Protein AF-A0A925MI12-F1 (afdb_monomer_lite)

Radius of gyration: 15.96 Å; chains: 1; bounding box: 32×65×27 Å

Secondary structure (DSSP, 8-state):
--------------------S--S-EEEEESS-GGGHHHHHHHHHTTT-EEEEESS-PPTTHHHH--SEEEEEEEGGG--HHHHHHHHHHSPTT-EEEEESS--HHHHHHHHHTS--

Structure (mmCIF, N/CA/C/O backbone):
data_AF-A0A925MI12-F1
#
_entry.id   AF-A0A925MI12-F1
#
loop_
_atom_site.group_PDB
_atom_site.id
_atom_site.type_symbol
_atom_site.label_atom_id
_atom_site.label_alt_id
_atom_site.label_comp_id
_atom_site.label_asym_id
_atom_site.label_entity_id
_atom_site.label_seq_id
_atom_site.pdbx_PDB_ins_code
_atom_site.Cartn_x
_atom_site.Cartn_y
_atom_site.Cartn_z
_atom_site.occupancy
_atom_site.B_iso_or_equiv
_atom_site.auth_seq_id
_atom_site.auth_comp_id
_atom_site.auth_asym_id
_atom_site.auth_atom_id
_atom_site.pdbx_PDB_model_num
ATOM 1 N N . MET A 1 1 ? -19.297 45.835 -1.738 1.00 40.88 1 MET A N 1
ATOM 2 C CA . MET A 1 1 ? -19.182 45.313 -3.117 1.00 40.88 1 MET A CA 1
ATOM 3 C C . MET A 1 1 ? -18.433 43.993 -3.062 1.00 40.88 1 MET A C 1
ATOM 5 O O . MET A 1 1 ? -17.304 43.965 -2.598 1.00 40.88 1 MET A O 1
ATOM 9 N N . ALA A 1 2 ? -19.106 42.905 -3.426 1.00 43.75 2 ALA A N 1
ATOM 10 C CA . ALA A 1 2 ? -18.567 41.550 -3.458 1.00 43.75 2 ALA A CA 1
ATOM 11 C C . ALA A 1 2 ? -17.749 41.309 -4.733 1.00 43.75 2 ALA A C 1
ATOM 13 O O . ALA A 1 2 ? -18.173 41.789 -5.781 1.00 43.75 2 ALA A O 1
ATOM 14 N N . LYS A 1 3 ? -16.688 40.487 -4.659 1.00 47.16 3 LYS A N 1
ATOM 15 C CA . LYS A 1 3 ? -16.430 39.408 -5.632 1.00 47.16 3 LYS A CA 1
ATOM 16 C C . LYS A 1 3 ? -15.765 38.210 -4.946 1.00 47.16 3 LYS A C 1
ATOM 18 O O . LYS A 1 3 ? -14.666 38.288 -4.413 1.00 47.16 3 LYS A O 1
ATOM 23 N N . HIS A 1 4 ? -16.522 37.127 -4.980 1.00 42.31 4 HIS A N 1
ATOM 24 C CA . HIS A 1 4 ? -16.215 35.738 -4.679 1.00 42.31 4 HIS A CA 1
ATOM 25 C C . HIS A 1 4 ? -15.677 35.092 -5.972 1.00 42.31 4 HIS A C 1
ATOM 27 O O . HIS A 1 4 ? -16.233 35.392 -7.026 1.00 42.31 4 HIS A O 1
ATOM 33 N N . SER A 1 5 ? -14.645 34.242 -5.912 1.00 37.91 5 SER A N 1
ATOM 34 C CA . SER A 1 5 ? -14.412 33.101 -6.834 1.00 37.91 5 SER A CA 1
ATOM 35 C C . SER A 1 5 ? -13.151 32.358 -6.352 1.00 37.91 5 SER A C 1
ATOM 37 O O . SER A 1 5 ? -12.083 32.957 -6.332 1.00 37.91 5 SER A O 1
ATOM 39 N N . THR A 1 6 ? -13.170 31.163 -5.754 1.00 38.53 6 THR A N 1
ATOM 40 C CA . THR A 1 6 ? -13.709 29.853 -6.179 1.00 38.53 6 THR A CA 1
ATOM 41 C C . THR A 1 6 ? -12.855 29.176 -7.265 1.00 38.53 6 THR A C 1
ATOM 43 O O . THR A 1 6 ? -12.992 29.497 -8.436 1.00 38.53 6 THR A O 1
ATOM 46 N N . VAL A 1 7 ? -12.042 28.210 -6.788 1.00 40.47 7 VAL A N 1
ATOM 47 C CA . VAL A 1 7 ? -11.799 26.831 -7.287 1.00 40.47 7 VAL A CA 1
ATOM 48 C C . VAL A 1 7 ? -11.032 26.636 -8.601 1.00 40.47 7 VAL A C 1
ATOM 50 O O . VAL A 1 7 ? -11.469 27.092 -9.639 1.00 40.47 7 VAL A O 1
ATOM 53 N N . GLU A 1 8 ? -9.971 25.814 -8.546 1.00 33.16 8 GLU A N 1
ATOM 54 C CA . GLU A 1 8 ? -9.841 24.579 -9.349 1.00 33.16 8 GLU A CA 1
ATOM 55 C C . GLU A 1 8 ? -8.686 23.699 -8.821 1.00 33.16 8 GLU A C 1
ATOM 57 O O . GLU A 1 8 ? -7.564 23.688 -9.325 1.00 33.16 8 GLU A O 1
ATOM 62 N N . SER A 1 9 ? -8.970 22.926 -7.764 1.00 38.19 9 SER A N 1
ATOM 63 C CA . SER A 1 9 ? -8.133 21.786 -7.374 1.00 38.19 9 SER A CA 1
ATOM 64 C C . SER A 1 9 ? -8.285 20.692 -8.426 1.00 38.19 9 SER A C 1
ATOM 66 O O . SER A 1 9 ? -9.321 20.034 -8.540 1.00 38.19 9 SER A O 1
ATOM 68 N N . LYS A 1 10 ? -7.240 20.556 -9.237 1.00 39.16 10 LYS A N 1
ATOM 69 C CA . LYS A 1 10 ? -7.145 19.662 -10.385 1.00 39.16 10 LYS A CA 1
ATOM 70 C C . LYS A 1 10 ? -7.321 18.203 -9.949 1.00 39.16 10 LYS A C 1
ATOM 72 O O . LYS A 1 10 ? -6.531 17.666 -9.177 1.00 39.16 10 LYS A O 1
ATOM 77 N N . ARG A 1 11 ? -8.386 17.594 -10.473 1.00 43.22 11 ARG A N 1
ATOM 78 C CA . ARG A 1 11 ? -8.730 16.169 -10.406 1.00 43.22 11 ARG A CA 1
ATOM 79 C C . ARG A 1 11 ? -7.493 15.301 -10.666 1.00 43.22 11 ARG A C 1
ATOM 81 O O . ARG A 1 11 ? -6.863 15.450 -11.709 1.00 43.22 11 ARG A O 1
ATOM 88 N N . HIS A 1 12 ? -7.207 14.362 -9.768 1.00 34.22 12 HIS A N 1
ATOM 89 C CA . HIS A 1 12 ? -6.374 13.202 -10.079 1.00 34.22 12 HIS A CA 1
ATOM 90 C C . HIS A 1 12 ? -7.066 11.927 -9.587 1.00 34.22 12 HIS A C 1
ATOM 92 O O . HIS A 1 12 ? -6.869 11.471 -8.471 1.00 34.22 12 HIS A O 1
ATOM 98 N N . ILE A 1 13 ? -7.954 11.445 -10.458 1.00 40.94 13 ILE A N 1
ATOM 99 C CA . ILE A 1 13 ? -8.268 10.044 -10.758 1.00 40.94 13 ILE A CA 1
ATOM 100 C C . ILE A 1 13 ? -8.131 9.066 -9.577 1.00 40.94 13 ILE A C 1
ATOM 102 O O . ILE A 1 13 ? -7.149 8.333 -9.456 1.00 40.94 13 ILE A O 1
ATOM 106 N N . ASP A 1 14 ? -9.181 8.985 -8.762 1.00 38.44 14 ASP A N 1
ATOM 107 C CA . ASP A 1 14 ? -9.481 7.785 -7.988 1.00 38.44 14 ASP A CA 1
ATOM 108 C C . ASP A 1 14 ? -9.663 6.626 -8.971 1.00 38.44 14 ASP A C 1
ATOM 110 O O . ASP A 1 14 ? -10.659 6.534 -9.693 1.00 38.44 14 ASP A O 1
ATOM 114 N N . GLY A 1 15 ? -8.644 5.773 -9.059 1.00 36.94 15 GLY A N 1
ATOM 115 C CA . GLY A 1 15 ? -8.635 4.605 -9.924 1.00 36.94 15 GLY A CA 1
ATOM 116 C C . GLY A 1 15 ? -9.695 3.594 -9.500 1.00 36.94 15 GLY A C 1
ATOM 117 O O . GLY A 1 15 ? -9.385 2.627 -8.806 1.00 36.94 15 GLY A O 1
ATOM 118 N N . ASN A 1 16 ? -10.926 3.794 -9.960 1.00 51.47 16 ASN A N 1
ATOM 119 C CA . ASN A 1 16 ? -11.918 2.745 -10.090 1.00 51.47 16 ASN A CA 1
ATOM 120 C C . ASN A 1 16 ? -11.479 1.809 -11.223 1.00 51.47 16 ASN A C 1
ATOM 122 O O . ASN A 1 16 ? -11.429 2.215 -12.382 1.00 51.47 16 ASN A O 1
ATOM 126 N N . VAL A 1 17 ? -11.169 0.559 -10.891 1.00 46.41 17 VAL A N 1
ATOM 127 C CA . VAL A 1 17 ? -11.264 -0.545 -11.847 1.00 46.41 17 VAL A CA 1
ATOM 128 C C . VAL A 1 17 ? -12.181 -1.569 -11.207 1.00 46.41 17 VAL A C 1
ATOM 130 O O . VAL A 1 17 ? -11.818 -2.227 -10.237 1.00 46.41 17 VAL A O 1
ATOM 133 N N . ALA A 1 18 ? -13.395 -1.623 -11.743 1.00 51.47 18 ALA A N 1
ATOM 134 C CA . ALA A 1 18 ? -14.336 -2.703 -11.542 1.00 51.47 18 ALA A CA 1
ATOM 135 C C . ALA A 1 18 ? -13.819 -3.972 -12.238 1.00 51.47 18 ALA A C 1
ATOM 137 O O . ALA A 1 18 ? -13.269 -3.898 -13.336 1.00 51.47 18 ALA A O 1
ATOM 138 N N . GLY A 1 19 ? -14.045 -5.130 -11.623 1.00 34.16 19 GLY A N 1
ATOM 139 C CA . GLY A 1 19 ? -13.794 -6.429 -12.242 1.00 34.16 19 GLY A CA 1
ATOM 140 C C . GLY A 1 19 ? -14.038 -7.565 -11.260 1.00 34.16 19 GLY A C 1
ATOM 141 O O . GLY A 1 19 ? -13.115 -8.017 -10.597 1.00 34.16 19 GLY A O 1
ATOM 142 N N . GLY A 1 20 ? -15.298 -7.988 -11.138 1.00 40.94 20 GLY A N 1
ATOM 143 C CA . GLY A 1 20 ? -15.710 -9.098 -10.285 1.00 40.94 20 GLY A CA 1
ATOM 144 C C . GLY A 1 20 ? -15.021 -10.408 -10.672 1.00 40.94 20 GLY A C 1
ATOM 145 O O . GLY A 1 20 ? -15.228 -10.938 -11.757 1.00 40.94 20 GLY A O 1
ATOM 146 N N . GLY A 1 21 ? -14.226 -10.919 -9.741 1.00 35.25 21 GLY A N 1
ATOM 147 C CA . GLY A 1 21 ? -13.589 -12.231 -9.746 1.00 35.25 21 GLY A CA 1
ATOM 148 C C . GLY A 1 21 ? -12.824 -12.333 -8.434 1.00 35.25 21 GLY A C 1
ATOM 149 O O . GLY A 1 21 ? -11.765 -11.734 -8.323 1.00 35.25 21 GLY A O 1
ATOM 150 N N . GLY A 1 22 ? -13.429 -12.956 -7.416 1.00 43.25 22 GLY A N 1
ATOM 151 C CA . GLY A 1 22 ? -13.081 -12.825 -5.990 1.00 43.25 22 GLY A CA 1
ATOM 152 C C . GLY A 1 22 ? -11.592 -12.630 -5.686 1.00 43.25 22 GLY A C 1
ATOM 153 O O . GLY A 1 22 ? -10.845 -13.601 -5.576 1.00 43.25 22 GLY A O 1
ATOM 154 N N . ALA A 1 23 ? -11.170 -11.372 -5.530 1.00 57.53 23 ALA A N 1
ATOM 155 C CA . ALA A 1 23 ? -9.812 -11.050 -5.122 1.00 57.53 23 ALA A CA 1
ATOM 156 C C . ALA A 1 23 ? -9.578 -11.590 -3.707 1.00 57.53 23 ALA A C 1
ATOM 158 O O . ALA A 1 23 ? -10.408 -11.403 -2.815 1.00 57.53 23 ALA A O 1
ATOM 159 N N . LYS A 1 24 ? -8.425 -12.230 -3.484 1.00 69.88 24 LYS A N 1
ATOM 160 C CA . LYS A 1 24 ? -8.057 -12.812 -2.177 1.00 69.88 24 LYS A CA 1
ATOM 161 C C . LYS A 1 24 ? -7.882 -11.749 -1.076 1.00 69.88 24 LYS A C 1
ATOM 163 O O . LYS A 1 24 ? -7.766 -12.072 0.105 1.00 69.88 24 LYS A O 1
ATOM 168 N N . GLY A 1 25 ? -7.859 -10.473 -1.453 1.00 81.56 25 GLY A N 1
ATOM 169 C CA . GLY A 1 25 ? -7.745 -9.322 -0.568 1.00 81.56 25 GLY A CA 1
ATOM 170 C C . GLY A 1 25 ? -7.099 -8.131 -1.269 1.00 81.56 25 GLY A C 1
ATOM 171 O O . GLY A 1 25 ? -6.734 -8.192 -2.445 1.00 81.56 25 GLY A O 1
ATOM 172 N N . ALA A 1 26 ? -6.941 -7.043 -0.525 1.00 86.75 26 ALA A N 1
ATOM 173 C CA . ALA A 1 26 ? -6.282 -5.825 -0.962 1.00 86.75 26 ALA A CA 1
ATOM 174 C C . ALA A 1 26 ? -4.888 -5.693 -0.336 1.00 86.75 26 ALA A C 1
ATOM 176 O O . ALA A 1 26 ? -4.681 -5.970 0.846 1.00 86.75 26 ALA A O 1
ATOM 177 N N . VAL A 1 27 ? -3.946 -5.210 -1.136 1.00 88.19 27 VAL A N 1
ATOM 178 C CA . VAL A 1 27 ? -2.634 -4.736 -0.713 1.00 88.19 27 VAL A CA 1
ATOM 179 C C . VAL A 1 27 ? -2.648 -3.218 -0.733 1.00 88.19 27 VAL A C 1
ATOM 181 O O . VAL A 1 27 ? -2.976 -2.592 -1.744 1.00 88.19 27 VAL A O 1
ATOM 184 N N . ILE A 1 28 ? -2.242 -2.623 0.380 1.00 88.88 28 ILE A N 1
ATOM 185 C CA . ILE A 1 28 ? -2.088 -1.179 0.500 1.00 88.88 28 ILE A CA 1
ATOM 186 C C . ILE A 1 28 ? -0.615 -0.840 0.314 1.00 88.88 28 ILE A C 1
ATOM 188 O O . ILE A 1 28 ? 0.236 -1.434 0.965 1.00 88.88 28 ILE A O 1
ATOM 192 N N . VAL A 1 29 ? -0.299 0.124 -0.543 1.00 88.62 29 VAL A N 1
ATOM 193 C CA . VAL A 1 29 ? 1.048 0.696 -0.660 1.00 88.62 29 VAL A CA 1
ATOM 194 C C . VAL A 1 29 ? 0.969 2.164 -0.277 1.00 88.62 29 VAL A C 1
ATOM 196 O O . VAL A 1 29 ? 0.104 2.878 -0.783 1.00 88.62 29 VAL A O 1
ATOM 199 N N . VAL A 1 30 ? 1.855 2.619 0.606 1.00 87.44 30 VAL A N 1
ATOM 200 C CA . VAL A 1 30 ? 1.900 4.011 1.064 1.00 87.44 30 VAL A CA 1
ATOM 201 C C . VAL A 1 30 ? 3.264 4.632 0.806 1.00 87.44 30 VAL A C 1
ATOM 203 O O . VAL A 1 30 ? 4.292 4.065 1.180 1.00 87.44 30 VAL A O 1
ATOM 206 N N . GLY A 1 31 ? 3.252 5.819 0.203 1.00 82.31 31 GLY A N 1
ATOM 207 C CA . GLY A 1 31 ? 4.431 6.538 -0.266 1.00 82.31 31 GLY A CA 1
ATOM 208 C C . GLY A 1 31 ? 4.883 6.111 -1.664 1.00 82.31 31 GLY A C 1
ATOM 209 O O . GLY A 1 31 ? 4.421 5.119 -2.216 1.00 82.31 31 GLY A O 1
ATOM 210 N N . GLY A 1 32 ? 5.828 6.862 -2.228 1.00 73.00 32 GLY A N 1
ATOM 211 C CA . GLY A 1 32 ? 6.287 6.708 -3.611 1.00 73.00 32 GLY A CA 1
ATOM 212 C C . GLY A 1 32 ? 5.952 7.937 -4.452 1.00 73.00 32 GLY A C 1
ATOM 213 O O . GLY A 1 32 ? 5.610 8.984 -3.913 1.00 73.00 32 GLY A O 1
ATOM 214 N N . SER A 1 33 ? 6.091 7.816 -5.771 1.00 66.19 33 SER A N 1
ATOM 215 C CA . SER A 1 33 ? 5.722 8.850 -6.739 1.00 66.19 33 SER A CA 1
ATOM 216 C C . SER A 1 33 ? 4.792 8.262 -7.802 1.00 66.19 33 SER A C 1
ATOM 218 O O . SER A 1 33 ? 4.958 7.108 -8.215 1.00 66.19 33 SER A O 1
ATOM 220 N N . GLY A 1 34 ? 3.808 9.046 -8.249 1.00 63.50 34 GLY A N 1
ATOM 221 C CA . GLY A 1 34 ? 2.676 8.595 -9.071 1.00 63.50 34 GLY A CA 1
ATOM 222 C C . GLY A 1 34 ? 3.000 7.913 -10.397 1.00 63.50 34 GLY A C 1
ATOM 223 O O . GLY A 1 34 ? 2.127 7.278 -10.983 1.00 63.50 34 GLY A O 1
ATOM 224 N N . GLY A 1 35 ? 4.261 7.925 -10.831 1.00 73.69 35 GLY A N 1
ATOM 225 C CA . GLY A 1 35 ? 4.730 7.168 -11.993 1.00 73.69 35 GLY A CA 1
ATOM 226 C C . GLY A 1 35 ? 4.821 5.646 -11.796 1.00 73.69 35 GLY A C 1
ATOM 227 O O . GLY A 1 35 ? 5.065 4.933 -12.767 1.00 73.69 35 GLY A O 1
ATOM 228 N N . MET A 1 36 ? 4.650 5.124 -10.573 1.00 79.69 36 MET A N 1
ATOM 229 C CA . MET A 1 36 ? 4.837 3.690 -10.282 1.00 79.69 36 MET A CA 1
ATOM 230 C C . MET A 1 36 ? 3.542 2.913 -10.013 1.00 79.69 36 MET A C 1
ATOM 232 O O . MET A 1 36 ? 3.571 1.683 -9.985 1.00 79.69 36 MET A O 1
ATOM 236 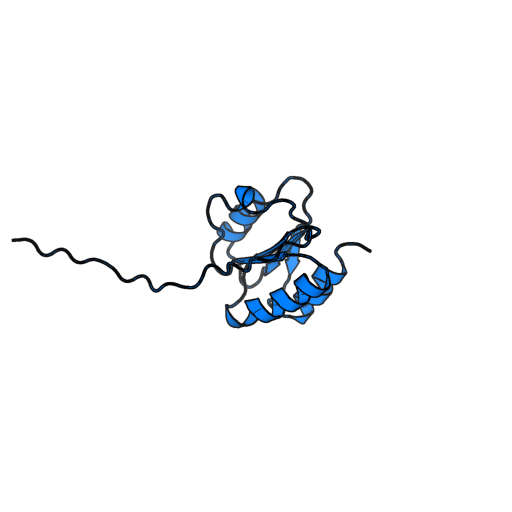N N . SER A 1 37 ? 2.405 3.599 -9.871 1.00 84.00 37 SER A N 1
ATOM 237 C CA . SER A 1 37 ? 1.111 3.006 -9.499 1.00 84.00 37 SER A CA 1
ATOM 238 C C . SER A 1 37 ? 0.679 1.856 -10.415 1.00 84.00 37 SER A C 1
ATOM 240 O O . SER A 1 37 ? 0.227 0.817 -9.938 1.00 84.00 37 SER A O 1
ATOM 242 N N . GLU A 1 38 ? 0.838 2.015 -11.729 1.00 86.19 38 GLU A N 1
ATOM 243 C CA . GLU A 1 38 ? 0.455 0.996 -12.714 1.00 86.19 38 GLU A CA 1
ATOM 244 C C . GLU A 1 38 ? 1.371 -0.234 -12.650 1.00 86.19 38 GLU A C 1
ATOM 246 O O . GLU A 1 38 ? 0.903 -1.372 -12.648 1.00 86.19 38 GLU A O 1
ATOM 251 N N . ARG A 1 39 ? 2.680 -0.013 -12.480 1.00 87.81 39 ARG A N 1
ATOM 252 C CA . ARG A 1 39 ? 3.668 -1.093 -12.335 1.00 87.81 39 ARG A CA 1
ATOM 253 C C . ARG A 1 39 ? 3.442 -1.883 -11.050 1.00 87.81 39 ARG A C 1
ATOM 255 O O . ARG A 1 39 ? 3.521 -3.108 -11.056 1.00 87.81 39 ARG A O 1
ATOM 262 N N . TYR A 1 40 ? 3.124 -1.195 -9.957 1.00 89.12 40 TYR A N 1
ATOM 263 C CA . TYR A 1 40 ? 2.742 -1.833 -8.701 1.00 89.12 40 TYR A CA 1
ATOM 264 C C . TYR A 1 40 ? 1.452 -2.635 -8.848 1.00 89.12 40 TYR A C 1
ATOM 266 O O . TYR A 1 40 ? 1.361 -3.743 -8.322 1.00 89.12 40 TYR A O 1
ATOM 274 N N . ARG A 1 41 ? 0.471 -2.111 -9.593 1.00 90.00 41 ARG A N 1
ATOM 275 C CA . ARG A 1 41 ? -0.805 -2.795 -9.816 1.00 90.00 41 ARG A CA 1
ATOM 276 C C . ARG A 1 41 ? -0.596 -4.106 -10.558 1.00 90.00 41 ARG A C 1
ATOM 278 O O . ARG A 1 41 ? -1.162 -5.105 -10.136 1.00 90.00 41 ARG A O 1
ATOM 285 N N . ALA A 1 42 ? 0.238 -4.111 -11.598 1.00 90.44 42 ALA A N 1
ATOM 286 C CA . ALA A 1 42 ? 0.569 -5.326 -12.336 1.00 90.44 42 ALA A CA 1
ATOM 287 C C . ALA A 1 42 ? 1.161 -6.407 -11.413 1.00 90.44 42 ALA A C 1
ATOM 289 O O . ALA A 1 42 ? 0.663 -7.527 -11.390 1.00 90.44 42 ALA A O 1
ATOM 290 N N . ILE A 1 43 ? 2.137 -6.047 -10.569 1.00 90.56 43 ILE A N 1
ATOM 291 C CA . ILE A 1 43 ? 2.765 -6.975 -9.609 1.00 90.56 43 ILE A CA 1
ATOM 292 C C . ILE A 1 43 ? 1.748 -7.571 -8.629 1.00 90.56 43 ILE A C 1
ATOM 294 O O . ILE A 1 43 ? 1.794 -8.758 -8.320 1.00 90.56 43 ILE A O 1
ATOM 298 N N . VAL A 1 44 ? 0.85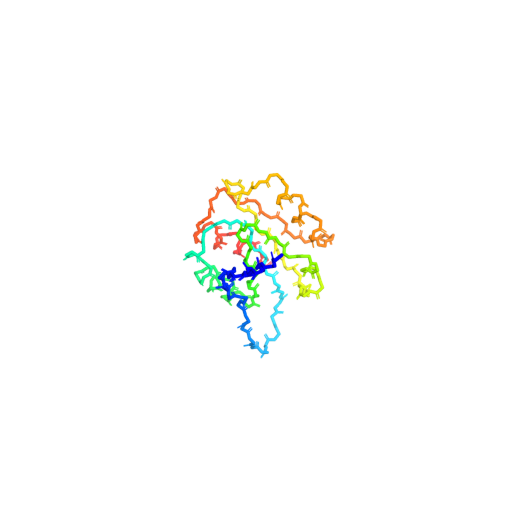4 -6.743 -8.090 1.00 89.75 44 VAL A N 1
ATOM 299 C CA . VAL A 1 44 ? -0.139 -7.185 -7.100 1.00 89.75 44 VAL A CA 1
ATOM 300 C C . VAL A 1 44 ? -1.226 -8.039 -7.766 1.00 89.75 44 VAL A C 1
ATOM 302 O O . VAL A 1 44 ? -1.635 -9.060 -7.211 1.00 89.75 44 VAL A O 1
ATOM 305 N N . ALA A 1 45 ? -1.627 -7.688 -8.990 1.00 89.25 45 ALA A N 1
ATOM 306 C CA . ALA A 1 45 ? -2.592 -8.448 -9.778 1.00 89.25 45 ALA A CA 1
ATOM 307 C C . ALA A 1 45 ? -2.075 -9.844 -10.170 1.00 89.25 45 ALA A C 1
ATOM 309 O O . ALA A 1 45 ? -2.868 -10.783 -10.181 1.00 89.25 45 ALA A O 1
ATOM 310 N N . GLU A 1 46 ? -0.760 -10.026 -10.387 1.00 88.12 46 GLU A N 1
ATOM 311 C CA . GLU A 1 46 ? -0.134 -11.354 -10.585 1.00 88.12 46 GLU A CA 1
ATOM 312 C C . GLU A 1 46 ? -0.438 -12.328 -9.421 1.00 88.12 46 GLU A C 1
ATOM 314 O O . GLU A 1 46 ? -0.375 -13.544 -9.591 1.00 88.12 46 GLU A O 1
ATOM 319 N N . ARG A 1 47 ? -0.796 -11.814 -8.234 1.00 84.88 47 ARG A N 1
ATOM 320 C CA . ARG A 1 47 ? -1.179 -12.608 -7.053 1.00 84.88 47 ARG A CA 1
ATO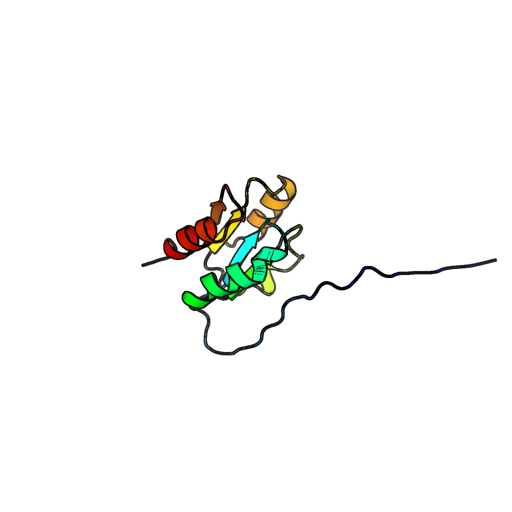M 321 C C . ARG A 1 47 ? -2.690 -12.713 -6.823 1.00 84.88 47 ARG A C 1
ATOM 323 O O . ARG A 1 47 ? -3.107 -13.297 -5.824 1.00 84.88 47 ARG A O 1
ATOM 330 N N . GLY A 1 48 ? -3.516 -12.166 -7.716 1.00 87.19 48 GLY A N 1
ATOM 331 C CA . GLY A 1 48 ? -4.972 -12.109 -7.535 1.00 87.19 48 GLY A CA 1
ATOM 332 C C . GLY A 1 48 ? -5.403 -11.188 -6.387 1.00 87.19 48 GLY A C 1
ATOM 333 O O . GLY A 1 48 ? -6.420 -11.437 -5.735 1.00 87.19 48 GLY A O 1
ATOM 334 N N . LEU A 1 49 ? -4.595 -10.164 -6.102 1.00 88.25 49 LEU A N 1
ATOM 335 C CA . LEU A 1 49 ? -4.845 -9.149 -5.082 1.00 88.25 49 LEU A CA 1
ATOM 336 C C . LEU A 1 49 ? -5.181 -7.810 -5.751 1.00 88.25 49 LEU A C 1
ATOM 338 O O . LEU A 1 49 ? -4.773 -7.540 -6.882 1.00 88.25 49 LEU A O 1
ATOM 342 N N . GLU A 1 50 ? -5.889 -6.941 -5.034 1.00 88.25 50 GLU A N 1
ATOM 343 C CA . GLU A 1 50 ? -6.132 -5.563 -5.470 1.00 88.25 50 GLU A CA 1
ATOM 344 C C . GLU A 1 50 ? -5.080 -4.603 -4.909 1.00 88.25 50 GLU A C 1
ATOM 346 O O . GLU A 1 50 ? -4.732 -4.686 -3.734 1.00 88.25 50 GLU A O 1
ATOM 351 N N . LEU A 1 51 ? -4.616 -3.636 -5.707 1.00 88.81 51 LEU A N 1
ATOM 352 C CA . LEU A 1 51 ? -3.737 -2.570 -5.215 1.00 88.81 51 LEU A CA 1
ATOM 353 C C . LEU A 1 51 ? -4.533 -1.329 -4.792 1.00 88.81 51 LEU A C 1
ATOM 355 O O . LEU A 1 51 ? -5.306 -0.777 -5.577 1.00 88.81 51 LEU A O 1
ATOM 359 N N . ARG A 1 52 ? -4.218 -0.802 -3.605 1.00 88.25 52 ARG A N 1
ATOM 360 C CA . ARG A 1 52 ? -4.590 0.546 -3.155 1.00 88.25 52 ARG A CA 1
ATOM 361 C C . ARG A 1 52 ? -3.323 1.341 -2.845 1.00 88.25 52 ARG A C 1
ATOM 363 O O . ARG A 1 52 ? -2.632 1.049 -1.877 1.00 88.25 52 ARG A O 1
ATOM 370 N N . HIS A 1 53 ? -2.993 2.314 -3.691 1.00 87.69 53 HIS A N 1
ATOM 371 C CA . HIS A 1 53 ? -1.772 3.112 -3.565 1.00 87.69 53 HIS A CA 1
ATOM 372 C C . HIS A 1 53 ? -2.096 4.519 -3.049 1.00 87.69 53 HIS A C 1
ATOM 374 O O . HIS A 1 53 ? -2.933 5.209 -3.627 1.00 87.69 53 HIS A O 1
ATOM 380 N N . PHE A 1 54 ? -1.425 4.933 -1.974 1.00 86.25 54 PHE A N 1
ATOM 381 C CA . PHE A 1 54 ? -1.589 6.234 -1.332 1.00 86.25 54 PHE A CA 1
ATOM 382 C C . PHE A 1 54 ? -0.240 6.944 -1.227 1.00 86.25 54 PHE A C 1
ATOM 384 O O . PHE A 1 54 ? 0.567 6.629 -0.360 1.00 86.25 54 PHE A O 1
ATOM 391 N N . GLU A 1 55 ? 0.017 7.922 -2.089 1.00 81.62 55 GLU A N 1
ATOM 392 C CA . GLU A 1 55 ? 1.318 8.607 -2.110 1.00 81.62 55 GLU A CA 1
ATOM 393 C C . GLU A 1 55 ? 1.502 9.547 -0.915 1.00 81.62 55 GLU A C 1
ATOM 395 O O . GLU A 1 55 ? 2.473 9.433 -0.175 1.00 81.62 55 GLU A O 1
ATOM 400 N N . ASN A 1 56 ? 0.546 10.456 -0.706 1.00 75.06 56 ASN A N 1
ATOM 401 C CA . ASN A 1 56 ? 0.699 11.568 0.241 1.00 75.06 56 ASN A CA 1
ATOM 402 C C . ASN A 1 56 ? -0.272 11.512 1.422 1.00 75.06 56 ASN A C 1
ATOM 404 O O . ASN A 1 56 ? -0.062 12.167 2.441 1.00 75.06 56 ASN A O 1
ATOM 408 N N . ARG A 1 57 ? -1.378 10.782 1.274 1.00 76.38 57 ARG A N 1
ATOM 409 C CA . ARG A 1 57 ? -2.448 10.741 2.266 1.00 76.38 57 ARG A CA 1
ATOM 410 C C . ARG A 1 57 ? -3.287 9.495 2.084 1.00 76.38 57 ARG A C 1
ATOM 412 O O . ARG A 1 57 ? -3.600 9.133 0.953 1.00 76.38 57 ARG A O 1
ATOM 419 N N . VAL A 1 58 ? -3.729 8.920 3.198 1.00 75.38 58 VAL A N 1
ATOM 420 C CA . VAL A 1 58 ? -4.788 7.916 3.175 1.00 75.38 58 VAL A CA 1
ATOM 421 C C . VAL A 1 58 ? -6.133 8.590 3.477 1.00 75.38 58 VAL A C 1
ATOM 423 O O . VAL A 1 58 ? -6.246 9.286 4.490 1.00 7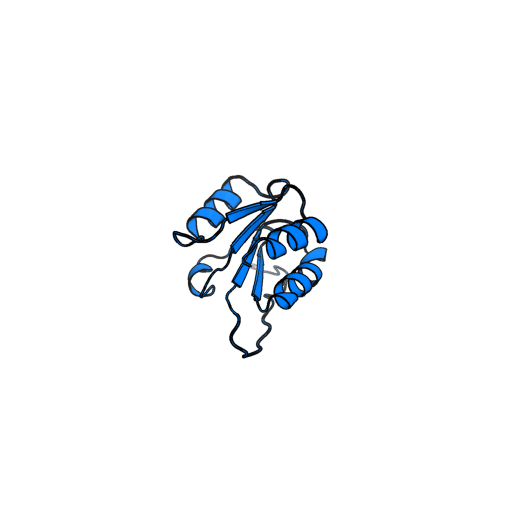5.38 58 VAL A O 1
ATOM 426 N N . PRO A 1 59 ? -7.152 8.459 2.609 1.00 74.69 59 PRO A N 1
ATOM 427 C CA . PRO A 1 59 ? -8.459 9.060 2.842 1.00 74.69 59 PRO A CA 1
ATOM 428 C C . PRO A 1 59 ? -9.117 8.585 4.145 1.00 74.69 59 PRO A C 1
ATOM 430 O O . PRO A 1 59 ? -8.972 7.436 4.578 1.00 74.69 59 PRO A O 1
ATOM 433 N N . ASN A 1 60 ? -9.909 9.456 4.765 1.00 69.00 60 ASN A N 1
ATOM 434 C CA . ASN A 1 60 ? -10.719 9.062 5.913 1.00 69.00 60 ASN A CA 1
ATOM 435 C C . ASN A 1 60 ? -11.783 8.051 5.460 1.00 69.00 60 ASN A C 1
ATOM 437 O O . ASN A 1 60 ? -12.417 8.232 4.425 1.00 69.00 60 ASN A O 1
ATOM 441 N N . GLY A 1 61 ? -11.981 6.981 6.231 1.00 67.50 61 GLY A N 1
ATOM 442 C CA . GLY A 1 61 ? -12.926 5.920 5.871 1.00 67.50 61 GLY A CA 1
ATOM 443 C C . GLY A 1 61 ? -12.364 4.861 4.921 1.00 67.50 61 GLY A C 1
ATOM 444 O O . GLY A 1 61 ? -13.103 3.948 4.561 1.00 67.50 61 GLY A O 1
ATOM 445 N N . THR A 1 62 ? -11.064 4.906 4.590 1.00 70.19 62 THR A N 1
ATOM 446 C CA . THR A 1 62 ? -10.416 3.880 3.751 1.00 70.19 62 THR A CA 1
ATOM 447 C C . THR A 1 62 ? -10.631 2.466 4.320 1.00 70.19 62 THR A C 1
ATOM 449 O O . THR A 1 62 ? -10.890 1.525 3.581 1.00 70.19 62 THR A O 1
ATOM 452 N N . ARG A 1 63 ? -10.683 2.312 5.648 1.00 67.00 63 ARG A N 1
ATOM 453 C CA . ARG A 1 63 ? -11.002 1.034 6.309 1.00 67.00 63 ARG A CA 1
ATOM 454 C C . ARG A 1 63 ? -12.380 0.446 5.949 1.00 67.00 63 ARG A C 1
ATOM 456 O O . ARG A 1 63 ? -12.552 -0.755 6.055 1.00 67.00 63 ARG A O 1
ATOM 463 N N . ARG A 1 64 ? -13.365 1.260 5.545 1.00 67.12 64 ARG A N 1
ATOM 464 C CA . ARG A 1 64 ? -14.702 0.774 5.138 1.00 67.12 64 ARG A CA 1
ATOM 465 C C . ARG A 1 64 ? -14.748 0.301 3.684 1.00 67.12 64 ARG A C 1
ATOM 467 O O . ARG A 1 64 ? -15.614 -0.493 3.343 1.00 67.12 64 ARG A O 1
ATOM 474 N N . ILE A 1 65 ? -13.852 0.814 2.840 1.00 65.81 65 ILE A N 1
ATOM 475 C CA . ILE A 1 65 ? -13.751 0.457 1.412 1.00 65.81 65 ILE A CA 1
ATOM 476 C C . ILE A 1 65 ? -12.733 -0.661 1.165 1.00 65.81 65 ILE A C 1
ATOM 478 O O . ILE A 1 65 ? -12.832 -1.389 0.183 1.00 65.81 65 ILE A O 1
ATOM 482 N N . LEU A 1 66 ? -11.752 -0.799 2.054 1.00 68.00 66 LEU A N 1
ATOM 483 C CA . LEU A 1 66 ? -10.827 -1.917 2.104 1.00 68.00 66 LEU A CA 1
ATOM 484 C C . LEU A 1 66 ? -11.550 -3.069 2.795 1.00 68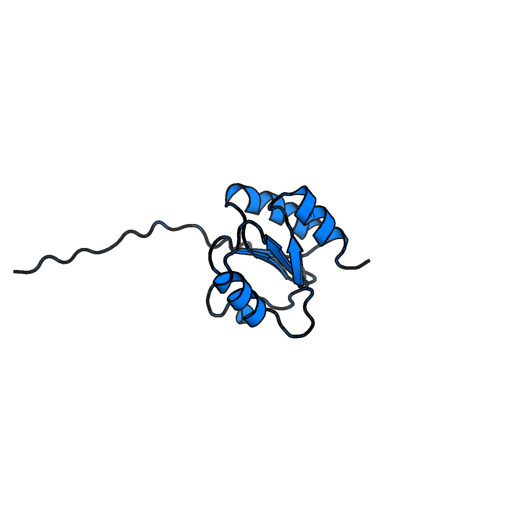.00 66 LEU A C 1
ATOM 486 O O . LEU A 1 66 ? -11.711 -3.029 4.007 1.00 68.00 66 LEU A O 1
ATOM 490 N N . GLY A 1 67 ? -12.027 -4.058 2.042 1.00 73.19 67 GLY A N 1
ATOM 491 C CA . GLY A 1 67 ? -12.572 -5.286 2.623 1.00 73.19 67 GLY A CA 1
ATOM 492 C C . GLY A 1 67 ? -11.493 -6.076 3.380 1.00 73.19 67 GLY A C 1
ATOM 493 O O . GLY A 1 67 ? -10.978 -5.653 4.411 1.00 73.19 67 GLY A O 1
ATOM 494 N N . HIS A 1 68 ? -11.115 -7.244 2.863 1.00 80.06 68 HIS A N 1
ATOM 495 C CA . HIS A 1 68 ? -10.000 -8.008 3.426 1.00 80.06 68 HIS A CA 1
ATOM 496 C C . HIS A 1 68 ? -8.657 -7.363 3.042 1.00 80.06 68 HIS A C 1
ATOM 498 O O . HIS A 1 68 ? -8.339 -7.278 1.856 1.00 80.06 68 HIS A O 1
ATOM 504 N N . VAL A 1 69 ? -7.866 -6.908 4.019 1.00 81.94 69 VAL A N 1
ATOM 505 C CA . VAL A 1 69 ? -6.516 -6.357 3.790 1.00 81.94 69 VAL A CA 1
ATOM 506 C C . VAL A 1 69 ? -5.487 -7.463 3.993 1.00 81.94 69 VAL A C 1
ATOM 508 O O . VAL A 1 69 ? -5.268 -7.903 5.116 1.00 81.94 69 VAL A O 1
ATOM 511 N N . ALA A 1 70 ? -4.834 -7.884 2.912 1.00 82.50 70 ALA A N 1
ATOM 512 C CA . ALA A 1 70 ? -3.802 -8.916 2.951 1.00 82.50 70 ALA A CA 1
ATOM 513 C C . ALA A 1 70 ? -2.475 -8.376 3.508 1.00 82.50 70 ALA A C 1
ATOM 515 O O . ALA A 1 70 ? -1.793 -9.061 4.268 1.00 82.50 70 ALA A O 1
ATOM 516 N N . ALA A 1 71 ? -2.104 -7.145 3.135 1.00 86.50 71 ALA A N 1
ATOM 517 C CA . ALA A 1 71 ? -0.877 -6.510 3.605 1.00 86.50 71 ALA A CA 1
ATOM 518 C C . ALA A 1 71 ? -0.863 -4.996 3.394 1.00 86.50 71 ALA A C 1
ATOM 520 O O . ALA A 1 71 ? -1.579 -4.453 2.546 1.00 86.50 71 ALA A O 1
ATOM 521 N N . VAL A 1 72 ? 0.030 -4.332 4.124 1.00 88.06 72 VAL A N 1
ATOM 522 C CA . VAL A 1 72 ? 0.319 -2.905 4.008 1.00 88.06 72 VAL A CA 1
ATOM 523 C C . VAL A 1 72 ? 1.821 -2.694 3.846 1.00 88.06 72 VAL A C 1
ATOM 525 O O . VAL A 1 72 ? 2.600 -3.021 4.734 1.00 88.06 72 VAL A O 1
ATOM 528 N N . PHE A 1 73 ? 2.233 -2.114 2.725 1.00 88.62 73 PHE A N 1
ATOM 529 C CA . PHE A 1 73 ? 3.614 -1.763 2.420 1.00 88.62 73 PHE A CA 1
ATOM 530 C C . PHE A 1 73 ? 3.839 -0.266 2.623 1.00 88.62 73 PHE A C 1
ATOM 532 O O . PHE A 1 73 ? 3.196 0.553 1.969 1.00 88.62 73 PHE A O 1
ATOM 539 N N . ILE A 1 74 ? 4.768 0.104 3.502 1.00 87.38 74 ILE A N 1
ATOM 540 C CA . ILE A 1 74 ? 5.088 1.504 3.813 1.00 87.38 74 ILE A CA 1
ATOM 541 C C . ILE A 1 74 ? 6.483 1.833 3.289 1.00 87.38 74 ILE A C 1
ATOM 543 O O . ILE A 1 74 ? 7.472 1.266 3.753 1.00 87.38 74 ILE A O 1
ATOM 547 N N . MET A 1 75 ? 6.577 2.781 2.359 1.00 86.25 75 MET A N 1
ATOM 548 C CA . MET A 1 75 ? 7.837 3.241 1.774 1.00 86.25 75 MET A CA 1
ATOM 549 C C . MET A 1 75 ? 8.522 4.257 2.706 1.00 86.25 75 MET A C 1
ATOM 551 O O . MET A 1 75 ? 8.330 5.464 2.582 1.00 86.25 75 MET A O 1
ATOM 555 N N . VAL A 1 76 ? 9.318 3.785 3.670 1.00 74.56 76 VAL A N 1
ATOM 556 C CA . VAL A 1 76 ? 9.768 4.587 4.833 1.00 74.56 76 VAL A CA 1
ATOM 557 C C . VAL A 1 76 ? 10.624 5.804 4.468 1.00 74.56 76 VAL A C 1
ATOM 559 O O . VAL A 1 76 ? 10.590 6.798 5.182 1.00 74.56 76 VAL A O 1
ATOM 562 N N . GLY A 1 77 ? 11.366 5.756 3.357 1.00 72.56 77 GLY A N 1
ATOM 563 C CA . GLY A 1 77 ? 12.178 6.891 2.894 1.00 72.56 77 GLY A CA 1
ATOM 564 C C . GLY A 1 77 ? 11.364 8.072 2.349 1.00 72.56 77 GLY A C 1
ATOM 565 O O . GLY A 1 77 ? 11.925 9.135 2.116 1.00 72.56 77 GLY A O 1
ATOM 566 N N . MET A 1 78 ? 10.058 7.885 2.138 1.00 71.12 78 MET A N 1
ATOM 567 C CA . MET A 1 78 ? 9.177 8.833 1.445 1.00 71.12 78 MET A CA 1
ATOM 568 C C . MET A 1 78 ? 7.934 9.200 2.270 1.00 71.12 78 MET A C 1
ATOM 570 O O . MET A 1 78 ? 7.048 9.886 1.769 1.00 71.12 78 MET A O 1
ATOM 574 N N . VAL A 1 79 ? 7.829 8.717 3.512 1.00 71.31 79 VAL A N 1
ATOM 575 C CA . VAL A 1 79 ? 6.613 8.808 4.332 1.00 71.31 79 VAL A CA 1
ATOM 576 C C . VAL A 1 79 ? 6.921 9.555 5.626 1.00 71.31 79 VAL A C 1
ATOM 578 O O . VAL A 1 79 ? 7.859 9.218 6.345 1.00 71.31 79 VAL A O 1
ATOM 581 N N . SER A 1 80 ? 6.117 10.573 5.938 1.00 76.50 80 SER A N 1
ATOM 582 C CA . SER A 1 80 ? 6.226 11.309 7.200 1.00 76.50 80 SER A CA 1
ATOM 583 C C . SER A 1 80 ? 5.750 10.467 8.389 1.00 76.50 80 SER A C 1
ATOM 585 O O . SER A 1 80 ? 4.941 9.549 8.235 1.00 76.50 80 SER A O 1
ATOM 587 N N . HIS A 1 81 ? 6.196 10.821 9.597 1.00 77.38 81 HIS A N 1
ATOM 588 C CA . HIS A 1 81 ? 5.734 10.185 10.837 1.00 77.38 81 HIS A CA 1
ATOM 589 C C . HIS A 1 81 ? 4.201 10.218 10.953 1.00 77.38 81 HIS A C 1
ATOM 591 O O . HIS A 1 81 ? 3.578 9.184 11.154 1.00 77.38 81 HIS A O 1
ATOM 597 N N . ALA A 1 82 ? 3.579 11.365 10.666 1.00 77.94 82 ALA A N 1
ATOM 598 C CA . ALA A 1 82 ? 2.124 11.509 10.707 1.00 77.94 82 ALA A CA 1
ATOM 599 C C . ALA A 1 82 ? 1.385 10.591 9.714 1.00 77.94 82 ALA A C 1
ATOM 601 O O . ALA A 1 82 ? 0.302 10.094 10.021 1.00 77.94 82 ALA A O 1
ATOM 602 N N . LEU A 1 83 ? 1.942 10.360 8.520 1.00 77.44 83 LEU A N 1
ATOM 603 C CA . LEU A 1 83 ? 1.346 9.442 7.548 1.00 77.44 83 LEU A CA 1
ATOM 604 C C . LEU A 1 83 ? 1.531 7.983 7.988 1.00 77.44 83 LEU A C 1
ATOM 606 O O . LEU A 1 83 ? 0.616 7.182 7.826 1.00 77.44 83 LEU A O 1
ATOM 610 N N . ARG A 1 84 ? 2.664 7.641 8.611 1.00 79.88 84 ARG A N 1
ATOM 611 C CA . ARG A 1 84 ? 2.878 6.318 9.215 1.00 79.88 84 ARG A CA 1
ATOM 612 C C . ARG A 1 84 ? 1.856 6.026 10.317 1.00 79.88 84 ARG A C 1
ATOM 614 O O . ARG A 1 84 ? 1.286 4.937 10.324 1.00 79.88 84 ARG A O 1
ATOM 621 N N . ASP A 1 85 ? 1.586 7.000 11.180 1.00 82.12 85 ASP A N 1
ATOM 622 C CA . ASP A 1 85 ? 0.608 6.867 12.265 1.00 82.12 85 ASP A CA 1
ATOM 623 C C . ASP A 1 85 ? -0.816 6.700 11.716 1.00 82.12 85 ASP A C 1
ATOM 625 O O . ASP A 1 85 ? -1.563 5.826 12.158 1.00 82.12 85 ASP A O 1
ATOM 629 N N . GLN A 1 86 ? -1.176 7.469 10.678 1.00 78.38 86 GLN A N 1
ATOM 630 C CA . GLN A 1 86 ? -2.454 7.303 9.973 1.00 78.38 86 GLN A CA 1
ATOM 631 C C . GLN A 1 86 ? -2.606 5.895 9.397 1.00 78.38 86 GLN A C 1
ATOM 633 O O . GLN A 1 86 ? -3.673 5.295 9.514 1.00 78.38 86 GLN A O 1
ATOM 638 N N . VAL A 1 87 ? -1.548 5.355 8.789 1.00 79.19 87 VAL A N 1
ATOM 639 C CA . VAL A 1 87 ? -1.566 3.997 8.239 1.00 79.19 87 VAL A CA 1
ATOM 640 C C . VAL A 1 87 ? -1.754 2.962 9.337 1.00 79.19 87 VAL A C 1
ATOM 642 O O . VAL A 1 87 ? -2.596 2.084 9.179 1.00 79.19 87 VAL A O 1
ATOM 645 N N . GLN A 1 88 ? -1.036 3.074 10.455 1.00 78.31 88 GLN A N 1
ATOM 646 C CA . GLN A 1 88 ? -1.207 2.153 11.583 1.00 78.31 88 GLN A CA 1
ATOM 647 C C . GLN A 1 88 ? -2.637 2.167 12.129 1.00 78.31 88 GLN A C 1
ATOM 649 O O . GLN A 1 88 ? -3.188 1.104 12.393 1.00 78.31 88 GLN A O 1
ATOM 654 N N . ALA A 1 89 ? -3.278 3.335 12.206 1.00 77.81 89 ALA A N 1
ATOM 655 C CA . ALA A 1 89 ? -4.674 3.442 12.630 1.00 77.81 89 ALA A CA 1
ATOM 656 C C . ALA A 1 89 ? -5.675 2.783 11.653 1.00 77.81 89 ALA A C 1
ATOM 658 O O . ALA A 1 89 ? -6.807 2.461 12.026 1.00 77.81 89 ALA A O 1
ATOM 659 N N . LEU A 1 90 ? -5.282 2.600 10.389 1.00 72.31 90 LEU A N 1
ATOM 660 C CA . LEU A 1 90 ? -6.106 1.983 9.347 1.00 72.31 90 LEU A CA 1
ATOM 661 C C . LEU A 1 90 ? -5.933 0.470 9.258 1.00 72.31 90 LEU A C 1
ATOM 663 O O . LEU A 1 90 ? -6.850 -0.208 8.788 1.00 72.31 90 LEU A O 1
ATOM 667 N N . VAL A 1 91 ? -4.776 -0.046 9.671 1.00 73.19 91 VAL A N 1
ATOM 668 C CA . VAL A 1 91 ? -4.462 -1.470 9.593 1.00 73.19 91 VAL A CA 1
ATOM 669 C C . VAL A 1 91 ? -5.317 -2.221 10.625 1.00 73.19 91 VAL A C 1
ATOM 671 O O . VAL A 1 91 ? -5.244 -1.909 11.813 1.00 73.19 91 VAL A O 1
ATOM 674 N N . PRO A 1 92 ? -6.163 -3.184 10.212 1.00 69.38 92 PRO A N 1
ATOM 675 C CA . PRO A 1 92 ? -6.884 -4.021 11.164 1.00 69.38 92 PRO A CA 1
ATOM 676 C C . PRO A 1 92 ? -5.901 -4.864 11.990 1.00 69.38 92 PRO A C 1
ATOM 678 O O . PRO A 1 92 ? -4.829 -5.225 11.500 1.00 69.38 92 PRO A O 1
ATOM 681 N N . GLU A 1 93 ? -6.264 -5.194 13.231 1.00 66.38 93 GLU A N 1
ATOM 682 C CA . GLU A 1 93 ? -5.448 -6.075 14.074 1.00 66.38 93 GLU A CA 1
ATOM 683 C C . GLU A 1 93 ? -5.163 -7.393 13.334 1.00 66.38 93 GLU A C 1
ATOM 685 O O . GLU A 1 93 ? -6.084 -8.076 12.889 1.00 66.38 93 GLU A O 1
ATOM 690 N N . GLY A 1 94 ? -3.877 -7.708 13.145 1.00 65.19 94 GLY A N 1
ATOM 691 C CA . GLY A 1 94 ? -3.414 -8.916 12.454 1.00 65.19 94 GLY A CA 1
ATOM 692 C C . GLY A 1 94 ? -3.000 -8.747 10.987 1.00 65.19 94 GLY A C 1
ATOM 693 O O . GLY A 1 94 ? -2.428 -9.678 10.427 1.00 65.19 94 GLY A O 1
ATOM 694 N N . ALA A 1 95 ? -3.214 -7.590 10.350 1.00 74.00 95 ALA A N 1
ATOM 695 C CA . ALA A 1 95 ? -2.727 -7.385 8.982 1.00 74.00 95 ALA A CA 1
ATOM 696 C C . ALA A 1 95 ? -1.200 -7.182 8.931 1.00 74.00 95 ALA A C 1
ATOM 698 O O . ALA A 1 95 ? -0.602 -6.474 9.746 1.00 74.00 95 ALA A O 1
ATOM 699 N N . HIS A 1 96 ? -0.561 -7.793 7.931 1.00 84.00 96 HIS A N 1
ATOM 700 C CA . HIS A 1 96 ? 0.889 -7.754 7.765 1.00 84.00 96 HIS A CA 1
ATOM 701 C C . HIS A 1 96 ? 1.360 -6.371 7.298 1.00 84.00 96 HIS A C 1
ATOM 703 O O . HIS A 1 96 ? 1.122 -5.977 6.155 1.00 84.00 96 HIS A O 1
ATOM 709 N N . VAL A 1 97 ? 2.063 -5.640 8.167 1.00 86.19 97 VAL A N 1
ATOM 710 C CA . VAL A 1 97 ? 2.692 -4.354 7.827 1.00 86.19 97 VAL A CA 1
ATOM 711 C C . VAL A 1 97 ? 4.172 -4.561 7.527 1.00 86.19 97 VAL A C 1
ATOM 713 O O . VAL A 1 97 ? 4.927 -5.024 8.379 1.00 86.19 97 VAL A O 1
ATOM 716 N N . VAL A 1 98 ? 4.602 -4.180 6.327 1.00 88.94 98 VAL A N 1
ATOM 717 C CA . VAL A 1 98 ? 5.978 -4.338 5.851 1.00 88.94 98 VAL A CA 1
ATOM 718 C C . VAL A 1 98 ? 6.550 -2.978 5.463 1.00 88.94 98 VAL A C 1
ATOM 720 O O . VAL A 1 98 ? 5.974 -2.227 4.677 1.00 88.94 98 VAL A O 1
ATOM 723 N N . TYR A 1 99 ? 7.720 -2.660 6.003 1.00 86.88 99 TYR A N 1
ATOM 724 C CA . TYR A 1 99 ? 8.414 -1.403 5.751 1.00 86.88 99 TYR A CA 1
ATOM 725 C C . TYR A 1 99 ? 9.446 -1.582 4.639 1.00 86.88 99 TYR A C 1
ATOM 727 O O . TYR A 1 99 ? 10.394 -2.354 4.772 1.00 86.88 99 TYR A O 1
ATOM 735 N N . LEU A 1 100 ? 9.277 -0.853 3.540 1.00 86.88 100 LEU A N 1
ATOM 736 C CA . LEU A 1 100 ? 10.155 -0.896 2.378 1.00 86.88 100 LEU A CA 1
ATOM 737 C C . LEU A 1 100 ? 11.053 0.338 2.360 1.00 86.88 100 LEU A C 1
ATOM 739 O O . LEU A 1 100 ? 10.585 1.474 2.395 1.00 86.88 100 LEU A O 1
ATOM 743 N N . ARG A 1 101 ? 12.370 0.125 2.281 1.00 82.88 101 ARG A N 1
ATOM 744 C CA . ARG A 1 101 ? 13.351 1.223 2.245 1.00 82.88 101 ARG A CA 1
ATOM 745 C C . ARG A 1 101 ? 13.324 1.998 0.917 1.00 82.88 101 ARG A C 1
ATOM 747 O O . ARG A 1 101 ? 13.727 3.154 0.896 1.00 82.88 101 ARG A O 1
ATOM 754 N N . SER A 1 102 ? 12.852 1.385 -0.173 1.00 81.06 102 SER A N 1
ATOM 755 C CA . SER A 1 102 ? 12.830 1.980 -1.516 1.00 81.06 102 SER A CA 1
ATOM 756 C C . SER A 1 102 ? 11.465 1.830 -2.186 1.00 81.06 102 SER A C 1
ATOM 758 O O . SER A 1 102 ? 10.890 0.742 -2.193 1.00 81.06 102 SER A O 1
ATOM 760 N N . ALA A 1 103 ? 10.995 2.915 -2.809 1.00 79.50 103 ALA A N 1
ATOM 761 C CA . ALA A 1 103 ? 9.815 2.939 -3.667 1.00 79.50 103 ALA A CA 1
ATOM 762 C C . ALA A 1 103 ? 10.158 2.420 -5.073 1.00 79.50 103 ALA A C 1
ATOM 764 O O . ALA A 1 103 ? 10.142 3.163 -6.055 1.00 79.50 103 ALA A O 1
ATOM 765 N N . SER A 1 104 ? 10.510 1.136 -5.155 1.00 84.75 104 SER A N 1
ATOM 766 C CA . SER A 1 104 ? 10.861 0.472 -6.409 1.00 84.75 104 SER A CA 1
ATOM 767 C C . SER A 1 104 ? 9.984 -0.748 -6.689 1.00 84.75 104 SER A C 1
ATOM 769 O O . SER A 1 104 ? 9.467 -1.407 -5.784 1.00 84.75 104 SER A O 1
ATOM 771 N N . VAL A 1 105 ? 9.853 -1.073 -7.978 1.00 86.75 105 VAL A N 1
ATOM 772 C CA . VAL A 1 105 ? 9.130 -2.255 -8.479 1.00 86.75 105 VAL A CA 1
ATOM 773 C C . VAL A 1 105 ? 9.717 -3.541 -7.899 1.00 86.75 105 VAL A C 1
ATOM 775 O O . VAL A 1 105 ? 8.969 -4.417 -7.478 1.00 86.75 105 VAL A O 1
ATOM 778 N N . SER A 1 106 ? 11.045 -3.653 -7.835 1.00 87.56 106 SER A N 1
ATOM 779 C CA . SER A 1 106 ? 11.725 -4.825 -7.280 1.00 87.56 106 SER A CA 1
ATOM 780 C C . SER A 1 106 ? 11.480 -4.969 -5.779 1.00 87.56 106 SER A C 1
ATOM 782 O O . SER A 1 106 ? 11.164 -6.067 -5.329 1.00 87.56 106 SER A O 1
ATOM 784 N N . SER A 1 107 ? 11.542 -3.873 -5.011 1.00 87.94 107 SER A N 1
ATOM 785 C CA . SER A 1 107 ? 11.225 -3.898 -3.577 1.00 87.94 107 SER A CA 1
ATOM 786 C C . SER A 1 107 ? 9.794 -4.367 -3.320 1.00 87.94 107 SER A C 1
ATOM 788 O O . SER A 1 107 ? 9.588 -5.237 -2.476 1.00 87.94 107 SER A O 1
ATOM 790 N N . LEU A 1 108 ? 8.817 -3.847 -4.072 1.00 88.00 108 LEU A N 1
ATOM 791 C CA . LEU A 1 108 ? 7.429 -4.279 -3.924 1.00 88.00 108 LEU A CA 1
ATOM 792 C C . LEU A 1 108 ? 7.233 -5.734 -4.368 1.00 88.00 108 LEU A C 1
ATOM 794 O O . LEU A 1 108 ? 6.564 -6.488 -3.670 1.00 88.00 108 LEU A O 1
ATOM 798 N N . ARG A 1 109 ? 7.834 -6.153 -5.489 1.00 89.44 109 ARG A N 1
ATOM 799 C CA . ARG A 1 109 ? 7.738 -7.530 -6.000 1.00 89.44 109 ARG A CA 1
ATOM 800 C C . ARG A 1 109 ? 8.247 -8.547 -4.984 1.00 89.44 109 ARG A C 1
ATOM 802 O O . ARG A 1 109 ? 7.547 -9.521 -4.722 1.00 89.44 109 ARG A O 1
ATOM 809 N N . SER A 1 110 ? 9.414 -8.312 -4.387 1.00 89.25 110 SER A N 1
ATOM 810 C CA . SER A 1 110 ? 9.955 -9.196 -3.348 1.00 89.25 110 SER A CA 1
ATOM 811 C C . SER A 1 110 ? 9.053 -9.245 -2.117 1.00 89.25 110 SER A C 1
ATOM 813 O O . SER A 1 110 ? 8.819 -10.315 -1.563 1.00 89.25 110 SER A O 1
ATOM 815 N N . ALA A 1 111 ? 8.506 -8.099 -1.710 1.00 89.50 111 ALA A N 1
ATOM 816 C CA . ALA A 1 111 ? 7.647 -8.019 -0.539 1.00 89.50 111 ALA A CA 1
ATOM 817 C C . ALA A 1 111 ? 6.300 -8.728 -0.761 1.00 89.50 111 ALA A C 1
ATOM 819 O O . ALA A 1 111 ? 5.888 -9.545 0.056 1.00 89.50 111 ALA A O 1
ATOM 820 N N . VAL A 1 112 ? 5.656 -8.503 -1.908 1.00 88.81 112 VAL A N 1
ATOM 821 C CA . VAL A 1 112 ? 4.436 -9.214 -2.317 1.00 88.81 112 VAL A CA 1
ATOM 822 C C . VAL A 1 112 ? 4.691 -10.716 -2.462 1.00 88.81 112 VAL A C 1
ATOM 824 O O . VAL A 1 112 ? 3.845 -11.510 -2.072 1.00 88.81 112 VAL A O 1
ATOM 827 N N . ALA A 1 113 ? 5.857 -11.132 -2.967 1.00 87.50 113 ALA A N 1
ATOM 828 C CA . ALA A 1 113 ? 6.211 -12.549 -3.059 1.00 87.50 113 ALA A CA 1
ATOM 829 C C . ALA A 1 113 ? 6.365 -13.237 -1.693 1.00 87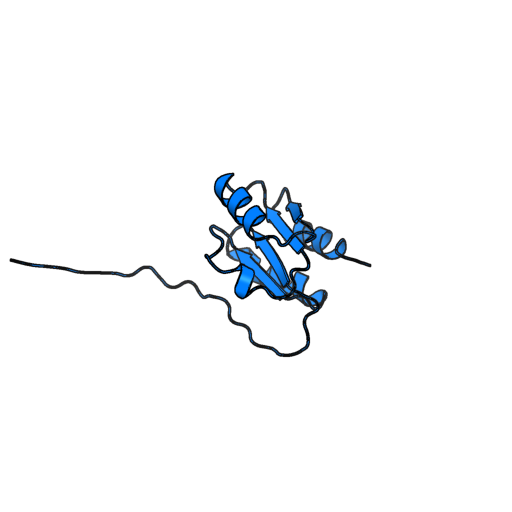.50 113 ALA A C 1
ATOM 831 O O . ALA A 1 113 ? 6.214 -14.452 -1.623 1.00 87.50 113 ALA A O 1
ATOM 832 N N . SER A 1 114 ? 6.639 -12.476 -0.628 1.00 85.62 114 SER A N 1
ATOM 833 C CA . SER A 1 114 ? 6.700 -12.993 0.745 1.00 85.62 114 SER A CA 1
ATOM 834 C C . SER A 1 114 ? 5.328 -13.132 1.419 1.00 85.62 114 SER A C 1
ATOM 836 O O . SER A 1 114 ? 5.231 -13.765 2.468 1.00 85.62 114 SER A O 1
ATOM 838 N N . LEU A 1 115 ? 4.264 -12.571 0.825 1.00 80.88 115 LEU A N 1
ATOM 839 C CA . LEU A 1 115 ? 2.892 -12.734 1.307 1.00 80.88 115 LEU A CA 1
ATOM 840 C C . LEU A 1 115 ? 2.371 -14.129 0.940 1.00 80.88 115 LEU A C 1
ATOM 842 O O . LEU A 1 115 ? 1.705 -14.288 -0.078 1.00 80.88 115 LEU A O 1
ATOM 846 N N . GLY A 1 116 ? 2.685 -15.123 1.770 1.00 64.88 116 GLY A N 1
ATOM 847 C CA . GLY A 1 116 ? 2.070 -16.452 1.740 1.00 64.88 116 GLY A CA 1
ATOM 848 C C . GLY A 1 116 ? 2.362 -17.283 0.486 1.00 64.88 116 GLY A C 1
ATOM 849 O O . GLY A 1 116 ? 1.688 -17.165 -0.540 1.00 64.88 116 GLY A O 1
ATOM 850 N N . ALA A 1 117 ? 3.336 -18.185 0.625 1.00 41.53 117 ALA A N 1
ATOM 851 C CA . ALA A 1 117 ? 3.138 -19.573 0.214 1.00 41.53 117 ALA A CA 1
ATOM 852 C C . ALA A 1 117 ? 2.194 -20.252 1.218 1.00 41.53 117 ALA A C 1
ATOM 854 O O . ALA A 1 117 ? 2.238 -19.844 2.404 1.00 41.53 117 ALA A O 1
#

Foldseek 3Di:
DDDDDDDDPDDDDPDDDDDDDDQPFEEEEEADDPVCQVLLQVLQVVRSYGYDYHHAADDPCVLVVGDHYLAYEYQVCGYDPVRVVVVVVSDPPPHHYHYFPDPDSVSSNVVSVPSDD

pLDDT: mean 72.7, std 17.5, range [33.16, 90.56]

Sequence (117 aa):
MAKHSTVESKRHIDGNVAGGGGAKGAVIVVGGSGGMSERYRAIVAERGLELRHFENRVPNGTRRILGHVAAVFIMVGMVSHALRDQVQALVPEGAHVVYLRSASVSSLRSAVASLGA